Protein AF-A0A0T9P4J2-F1 (afdb_monomer_lite)

Foldseek 3Di:
DDDPPQQWDWDCPVVFTFIDGVNHGDDTHPVNVVVVVVVVVVVVVVVVVVVVVVVVVVVVVVVVVVVVVVVVPDDDPPDQQFFAAPPPRDTDTPVVCVVVVQADPVPRDHGDGDDD

Radius of gyration: 25.69 Å; chains: 1; bounding box: 53×20×64 Å

Structure (mmCIF, N/CA/C/O backbone):
data_AF-A0A0T9P4J2-F1
#
_entry.id   AF-A0A0T9P4J2-F1
#
loop_
_atom_site.group_PDB
_atom_site.id
_atom_site.type_symbol
_atom_site.label_atom_id
_atom_site.label_alt_id
_atom_site.label_comp_id
_atom_site.label_asym_id
_atom_site.label_entity_id
_atom_site.label_seq_id
_atom_site.pdbx_PDB_ins_code
_atom_site.Cartn_x
_atom_site.Cartn_y
_atom_site.Cartn_z
_atom_site.occupancy
_atom_site.B_iso_or_equiv
_atom_site.auth_seq_id
_atom_site.auth_comp_id
_atom_site.auth_asym_id
_atom_site.auth_atom_id
_atom_site.pdbx_PDB_model_num
ATOM 1 N N . MET A 1 1 ? -8.155 9.861 4.196 1.00 34.84 1 MET A N 1
ATOM 2 C CA . MET A 1 1 ? -9.175 8.787 4.197 1.00 34.84 1 MET A CA 1
ATOM 3 C C . MET A 1 1 ? -8.440 7.496 4.508 1.00 34.84 1 MET A C 1
ATOM 5 O O . MET A 1 1 ? -7.642 7.083 3.682 1.00 34.84 1 MET A O 1
ATOM 9 N N . LEU A 1 2 ? -8.615 6.949 5.716 1.00 42.56 2 LEU A N 1
ATOM 10 C CA . LEU A 1 2 ? -7.968 5.705 6.155 1.00 42.56 2 LEU A CA 1
ATOM 11 C C . LEU A 1 2 ? -8.379 4.548 5.228 1.00 42.56 2 LEU A C 1
ATOM 13 O O . LEU A 1 2 ? -9.549 4.445 4.851 1.00 42.56 2 LEU A O 1
ATOM 17 N N . SER A 1 3 ? -7.409 3.727 4.821 1.00 42.56 3 SER A N 1
ATOM 18 C CA . SER A 1 3 ? -7.620 2.529 4.005 1.00 42.56 3 SER A CA 1
ATOM 19 C C . SER A 1 3 ? -8.642 1.610 4.673 1.00 42.56 3 SER A C 1
ATOM 21 O O . SER A 1 3 ? -8.548 1.331 5.864 1.00 42.56 3 SER A O 1
ATOM 23 N N . LYS A 1 4 ? -9.614 1.133 3.891 1.00 52.50 4 LYS A N 1
ATOM 24 C CA . LYS A 1 4 ? -10.757 0.313 4.331 1.00 52.50 4 LYS A CA 1
ATOM 25 C C . LYS A 1 4 ? -10.402 -1.064 4.929 1.00 52.50 4 LYS A C 1
ATOM 27 O O . LYS A 1 4 ? -11.323 -1.775 5.308 1.00 52.50 4 LYS A O 1
ATOM 32 N N . ASP A 1 5 ? -9.121 -1.409 5.054 1.00 59.84 5 ASP A N 1
ATOM 33 C CA . ASP A 1 5 ? -8.641 -2.763 5.366 1.00 59.84 5 ASP A CA 1
ATOM 34 C C . ASP A 1 5 ? -7.827 -2.859 6.671 1.00 59.84 5 ASP A C 1
ATOM 36 O O . ASP A 1 5 ? -6.998 -3.753 6.822 1.00 59.84 5 ASP A O 1
ATOM 40 N N . ASN A 1 6 ? -8.030 -1.955 7.634 1.00 65.81 6 ASN A N 1
ATOM 41 C CA . ASN A 1 6 ? -7.515 -2.180 8.987 1.00 65.81 6 ASN A CA 1
ATOM 42 C C . ASN A 1 6 ? -8.603 -2.856 9.830 1.00 65.81 6 ASN A C 1
ATOM 44 O O . ASN A 1 6 ? -9.558 -2.214 10.252 1.00 65.81 6 ASN A O 1
ATOM 48 N N . ASP A 1 7 ? -8.426 -4.153 10.099 1.00 81.62 7 ASP A N 1
ATOM 49 C CA . ASP A 1 7 ? -9.300 -5.007 10.932 1.00 81.62 7 ASP A CA 1
ATOM 50 C C . ASP A 1 7 ? -9.376 -4.585 12.423 1.00 81.62 7 ASP A C 1
ATOM 52 O O . ASP A 1 7 ? -9.956 -5.300 13.250 1.00 81.62 7 ASP A O 1
ATOM 56 N N . TRP A 1 8 ? -8.751 -3.460 12.780 1.00 78.81 8 TRP A N 1
ATOM 57 C CA . TRP A 1 8 ? -8.710 -2.884 14.120 1.00 78.81 8 TRP A CA 1
ATOM 58 C C . TRP A 1 8 ? -9.851 -1.884 14.313 1.00 78.81 8 TRP A C 1
ATOM 60 O O . TRP A 1 8 ? -10.028 -0.975 13.502 1.00 78.81 8 TRP A O 1
ATOM 70 N N . ASN A 1 9 ? -10.598 -2.014 15.408 1.00 81.31 9 ASN A N 1
ATOM 71 C CA . ASN A 1 9 ? -11.666 -1.083 15.772 1.00 81.31 9 ASN A CA 1
ATOM 72 C C . ASN A 1 9 ? -11.796 -0.936 17.297 1.00 81.31 9 ASN A C 1
ATOM 74 O O . ASN A 1 9 ? -11.327 -1.788 18.050 1.00 81.31 9 ASN A O 1
ATOM 78 N N . ILE A 1 10 ? -12.458 0.131 17.747 1.00 80.38 10 ILE A N 1
ATOM 79 C CA . ILE A 1 10 ? -12.854 0.320 19.144 1.00 80.38 10 ILE A CA 1
ATOM 80 C C . ILE A 1 10 ? -14.305 -0.134 19.327 1.00 80.38 10 ILE A C 1
ATOM 82 O O . ILE A 1 10 ? -15.206 0.353 18.641 1.00 80.38 10 ILE A O 1
ATOM 86 N N . ASP A 1 11 ? -14.529 -1.046 20.269 1.00 78.38 11 ASP A N 1
ATOM 87 C CA . ASP A 1 11 ? -15.856 -1.411 20.763 1.00 78.38 11 ASP A CA 1
ATOM 88 C C . ASP A 1 11 ? -16.139 -0.698 22.093 1.00 78.38 11 ASP A C 1
ATOM 90 O O . ASP A 1 11 ? -15.277 -0.617 22.966 1.00 78.38 11 ASP A O 1
ATOM 94 N N . THR A 1 12 ? -17.350 -0.170 22.247 1.00 82.25 12 THR A N 1
ATOM 95 C CA . THR A 1 12 ? -17.836 0.502 23.464 1.00 82.25 12 THR A CA 1
ATOM 96 C C . THR A 1 12 ? -19.047 -0.199 24.083 1.00 82.25 12 THR A C 1
ATOM 98 O O . THR A 1 12 ? -19.600 0.278 25.076 1.00 82.25 12 THR A O 1
ATOM 101 N N . SER A 1 13 ? -19.457 -1.351 23.540 1.00 80.75 13 SER A N 1
ATOM 102 C CA . SER A 1 13 ? -20.634 -2.118 23.967 1.00 80.75 13 SER A CA 1
ATOM 103 C C . SER A 1 13 ? -20.589 -2.566 25.436 1.00 80.75 13 SER A C 1
ATOM 105 O O . SER A 1 13 ? -21.635 -2.707 26.070 1.00 80.75 13 SER A O 1
ATOM 107 N N . ALA A 1 14 ? -19.389 -2.719 26.003 1.00 74.81 14 ALA A N 1
ATOM 108 C CA . ALA A 1 14 ? -19.156 -3.098 27.397 1.00 74.81 14 ALA A CA 1
ATOM 109 C C . ALA A 1 14 ? -19.148 -1.911 28.388 1.00 74.81 14 ALA A C 1
ATOM 111 O O . ALA A 1 14 ? -18.896 -2.106 29.576 1.00 74.81 14 ALA A O 1
ATOM 112 N N . GLY A 1 15 ? -19.397 -0.678 27.928 1.00 78.25 15 GLY A N 1
ATOM 113 C CA . GLY A 1 15 ? -19.375 0.534 28.761 1.00 78.25 15 GLY A CA 1
ATOM 114 C C . GLY A 1 15 ? -17.985 1.146 28.980 1.00 78.25 15 GLY A C 1
ATOM 115 O O . GLY A 1 15 ? -17.882 2.210 29.588 1.00 78.25 15 GLY A O 1
ATOM 116 N N . VAL A 1 16 ? -16.932 0.519 28.452 1.00 76.44 16 VAL A N 1
ATOM 117 C CA . VAL A 1 16 ? -15.558 1.040 28.377 1.00 76.44 16 VAL A CA 1
ATOM 118 C C . VAL A 1 16 ? -14.991 0.791 26.972 1.00 76.44 16 VAL A C 1
ATOM 120 O O . VAL A 1 16 ? -15.441 -0.155 26.322 1.00 76.44 16 VAL A O 1
ATOM 123 N N . PRO A 1 17 ? -14.030 1.598 26.483 1.00 77.12 17 PRO A N 1
ATOM 124 C CA . PRO A 1 17 ? -13.370 1.341 25.207 1.00 77.12 17 PRO A CA 1
ATOM 125 C C . PRO A 1 17 ? -12.570 0.034 25.247 1.00 77.12 17 PRO A C 1
ATOM 127 O O . PRO A 1 17 ? -11.786 -0.201 26.169 1.00 77.12 17 PRO A O 1
ATOM 130 N N . ILE A 1 18 ? -12.759 -0.805 24.233 1.00 77.50 18 ILE A N 1
ATOM 131 C CA . ILE A 1 18 ? -12.024 -2.053 24.026 1.00 77.50 18 ILE A CA 1
ATOM 132 C C . ILE A 1 18 ? -11.431 -2.010 22.622 1.00 77.50 18 ILE A C 1
ATOM 134 O O . ILE A 1 18 ? -12.156 -1.817 21.648 1.00 77.50 18 ILE A O 1
ATOM 138 N N . LEU A 1 19 ? -10.117 -2.205 22.500 1.00 78.75 19 LEU A N 1
ATOM 139 C CA . LEU A 1 19 ? -9.477 -2.397 21.203 1.00 78.75 19 LEU A CA 1
ATOM 140 C C . LEU A 1 19 ? -9.711 -3.834 20.741 1.00 78.75 19 LEU A C 1
ATOM 142 O O . LEU A 1 19 ? -9.368 -4.801 21.429 1.00 78.75 19 LEU A O 1
ATOM 146 N N . VAL A 1 20 ? -10.284 -3.959 19.553 1.00 78.81 20 VAL A N 1
ATOM 147 C CA . VAL A 1 20 ? -10.737 -5.217 18.976 1.00 78.81 20 VAL A CA 1
ATOM 148 C C . VAL A 1 20 ? -10.046 -5.427 17.631 1.00 78.81 20 VAL A C 1
ATOM 150 O O . VAL A 1 20 ? -10.005 -4.519 16.803 1.00 78.81 20 VAL A O 1
ATOM 153 N N . TYR A 1 21 ? -9.532 -6.635 17.397 1.00 75.62 21 TYR A N 1
ATOM 154 C CA . TYR A 1 21 ? -9.010 -7.075 16.099 1.00 75.62 21 TYR A CA 1
ATOM 155 C C . TYR A 1 21 ? -9.889 -8.203 15.570 1.00 75.62 21 TYR A C 1
ATOM 157 O O . TYR A 1 21 ? -10.053 -9.214 16.253 1.00 75.62 21 TYR A O 1
ATOM 165 N N . LYS A 1 22 ? -10.481 -8.051 14.378 1.00 75.25 22 LYS A N 1
ATOM 166 C CA . LYS A 1 22 ? -11.395 -9.059 13.787 1.00 75.25 22 LYS A CA 1
ATOM 167 C C . LYS A 1 22 ? -12.511 -9.530 14.735 1.00 75.25 22 LYS A C 1
ATOM 169 O O . LYS A 1 22 ? -12.872 -10.705 14.741 1.00 75.25 22 LYS A O 1
ATOM 174 N N . ASN A 1 23 ? -13.074 -8.623 15.531 1.00 66.44 23 ASN A N 1
ATOM 175 C CA . ASN A 1 23 ? -14.099 -8.920 16.545 1.00 66.44 23 ASN A CA 1
ATOM 176 C C . ASN A 1 23 ? -13.618 -9.758 17.752 1.00 66.44 23 ASN A C 1
ATOM 178 O O . ASN A 1 23 ? -14.443 -10.249 18.518 1.00 66.44 23 ASN A O 1
ATOM 182 N N . CYS A 1 24 ? -12.305 -9.910 17.954 1.00 67.50 24 CYS A N 1
ATOM 183 C CA . CYS A 1 24 ? -11.728 -10.467 19.177 1.00 67.50 24 CYS A CA 1
ATOM 184 C C . CYS A 1 24 ? -11.210 -9.339 20.081 1.00 67.50 24 CYS A C 1
ATOM 186 O O . CYS A 1 24 ? -10.413 -8.514 19.632 1.00 67.50 24 CYS A O 1
ATOM 188 N N . SER A 1 25 ? -11.655 -9.299 21.341 1.00 59.56 25 SER A N 1
ATOM 189 C CA . SER A 1 25 ? -11.185 -8.340 22.350 1.00 59.56 25 SER A CA 1
ATOM 190 C C . SER A 1 25 ? -9.698 -8.559 22.626 1.00 59.56 25 SER A C 1
ATOM 192 O O . SER A 1 25 ? -9.310 -9.659 23.017 1.00 59.56 25 SER A O 1
ATOM 194 N N . VAL A 1 26 ? -8.861 -7.540 22.414 1.00 62.44 26 VAL A N 1
ATOM 195 C CA . VAL A 1 26 ? -7.405 -7.655 22.616 1.00 62.44 26 VAL A CA 1
ATOM 196 C C . VAL A 1 26 ? -6.955 -6.858 23.837 1.00 62.44 26 VAL A C 1
ATOM 198 O O . VAL A 1 26 ? -6.109 -7.338 24.587 1.00 62.44 26 VAL A O 1
ATOM 201 N N . ILE A 1 27 ? -7.511 -5.657 24.056 1.00 63.59 27 ILE A N 1
ATOM 202 C CA . ILE A 1 27 ? -7.079 -4.739 25.123 1.00 63.59 27 ILE A CA 1
ATOM 203 C C . ILE A 1 27 ? -8.288 -3.971 25.659 1.00 63.59 27 ILE A C 1
ATOM 205 O O . ILE A 1 27 ? -8.962 -3.272 24.906 1.00 63.59 27 ILE A O 1
ATOM 209 N N . GLU A 1 28 ? -8.559 -4.097 26.954 1.00 58.12 28 GLU A N 1
ATOM 210 C CA . GLU A 1 28 ? -9.610 -3.350 27.652 1.00 58.12 28 GLU A CA 1
ATOM 211 C C . GLU A 1 28 ? -9.045 -2.025 28.196 1.00 58.12 28 GLU A C 1
ATOM 213 O O . GLU A 1 28 ? -7.865 -1.976 28.552 1.00 58.12 28 GLU A O 1
ATOM 218 N N . SER A 1 29 ? -9.890 -0.992 28.340 1.00 65.38 29 SER A N 1
ATOM 219 C CA . SER A 1 29 ? -9.629 0.293 29.033 1.00 65.38 29 SER A CA 1
ATOM 220 C C . SER A 1 29 ? -8.908 1.393 28.226 1.00 65.38 29 SER A C 1
ATOM 222 O O . SER A 1 29 ? -8.702 1.275 27.022 1.00 65.38 29 SER A O 1
ATOM 224 N N . GLU A 1 30 ? -8.540 2.496 28.897 1.00 63.50 30 GLU A N 1
ATOM 225 C CA . GLU A 1 30 ? -7.921 3.717 28.335 1.00 63.50 30 GLU A CA 1
ATOM 226 C C . GLU A 1 30 ? -6.687 3.458 27.448 1.00 63.50 30 GLU A C 1
ATOM 228 O O . GLU A 1 30 ? -6.351 4.267 26.585 1.00 63.50 30 GLU A O 1
ATOM 233 N N . GLN A 1 31 ? -6.016 2.315 27.613 1.00 69.12 31 GLN A N 1
ATOM 234 C CA . GLN A 1 31 ? -4.853 1.942 26.801 1.00 69.12 31 GLN A CA 1
ATOM 235 C C . GLN A 1 31 ? -5.211 1.588 25.351 1.00 69.12 31 GLN A C 1
ATOM 237 O O . GLN A 1 31 ? -4.346 1.662 24.478 1.00 69.12 31 GLN A O 1
ATOM 242 N N . ALA A 1 32 ? -6.471 1.232 25.082 1.00 75.00 32 ALA A N 1
ATOM 243 C CA . ALA A 1 32 ? -6.960 0.869 23.756 1.00 75.00 32 ALA A CA 1
ATOM 244 C C . ALA A 1 32 ? -6.725 1.986 22.727 1.00 75.00 32 ALA A C 1
ATOM 246 O O . ALA A 1 32 ? -6.215 1.738 21.634 1.00 75.00 32 ALA A O 1
ATOM 247 N N . GLU A 1 33 ? -7.045 3.227 23.097 1.00 74.69 33 GLU A N 1
ATOM 248 C CA . GLU A 1 33 ? -6.890 4.387 22.216 1.00 74.69 33 GLU A CA 1
ATOM 249 C C . GLU A 1 33 ? -5.417 4.721 21.970 1.00 74.69 33 GLU A C 1
ATOM 251 O O . GLU A 1 33 ? -5.014 4.960 20.831 1.00 74.69 33 GLU A O 1
ATOM 256 N N . TYR A 1 34 ? -4.597 4.678 23.023 1.00 80.06 34 TYR A N 1
ATOM 257 C CA . TYR A 1 34 ? -3.158 4.923 22.924 1.00 80.06 34 TYR A CA 1
ATOM 258 C C . TYR A 1 34 ? -2.467 3.909 22.003 1.00 80.06 34 TYR A C 1
ATOM 260 O O . TYR A 1 34 ? -1.671 4.278 21.140 1.00 80.06 34 TYR A O 1
ATOM 268 N N . ILE A 1 35 ? -2.807 2.627 22.136 1.00 81.31 35 ILE A N 1
ATOM 269 C CA . ILE A 1 35 ? -2.217 1.563 21.318 1.00 81.31 35 ILE A CA 1
ATOM 270 C C . ILE A 1 35 ? -2.677 1.669 19.864 1.00 81.31 35 ILE A C 1
ATOM 272 O O . ILE A 1 35 ? -1.866 1.492 18.956 1.00 81.31 35 ILE A O 1
ATOM 276 N N . LEU A 1 36 ? -3.935 2.043 19.622 1.00 80.44 36 LEU A N 1
ATOM 277 C CA . LEU A 1 36 ? -4.415 2.300 18.266 1.00 80.44 36 LEU A CA 1
ATOM 278 C C . LEU A 1 36 ? -3.664 3.464 17.599 1.00 80.44 36 LEU A C 1
ATOM 280 O O . LEU A 1 36 ? -3.333 3.381 16.417 1.00 80.44 36 LEU A O 1
ATOM 284 N N . GLN A 1 37 ? -3.351 4.530 18.343 1.00 83.00 37 GLN A N 1
ATOM 285 C CA . GLN A 1 37 ? -2.532 5.635 17.833 1.00 83.00 37 GLN A CA 1
ATOM 286 C C . GLN A 1 37 ? -1.115 5.179 17.465 1.00 83.00 37 GLN A C 1
ATOM 288 O O . GLN A 1 37 ? -0.625 5.544 16.399 1.00 83.00 37 GLN A O 1
ATOM 293 N N . LEU A 1 38 ? -0.473 4.349 18.296 1.00 86.00 38 LEU A N 1
ATOM 294 C CA . LEU A 1 38 ? 0.848 3.788 17.985 1.00 86.00 38 LEU A CA 1
ATOM 295 C C . LEU A 1 38 ? 0.825 2.948 16.703 1.00 86.00 38 LEU A C 1
ATOM 297 O O . LEU A 1 38 ? 1.666 3.155 15.832 1.00 86.00 38 LEU A O 1
ATOM 301 N N . ILE A 1 39 ? -0.167 2.063 16.559 1.00 84.12 39 ILE A N 1
ATOM 302 C CA . ILE A 1 39 ? -0.330 1.224 15.361 1.00 84.12 39 ILE A CA 1
ATOM 303 C C . ILE A 1 39 ? -0.509 2.097 14.116 1.00 84.12 39 ILE A C 1
ATOM 305 O O . ILE A 1 39 ? 0.142 1.865 13.100 1.00 84.12 39 ILE A O 1
ATOM 309 N N . ASN A 1 40 ? -1.363 3.120 14.186 1.00 85.75 40 ASN A N 1
ATOM 310 C CA . ASN A 1 40 ? -1.599 4.009 13.050 1.00 85.75 40 ASN A CA 1
ATOM 311 C C . ASN A 1 40 ? -0.334 4.780 12.649 1.00 85.75 40 ASN A C 1
ATOM 313 O O . ASN A 1 40 ? -0.037 4.868 11.459 1.00 85.75 40 ASN A O 1
ATOM 317 N N . ASN A 1 41 ? 0.438 5.270 13.622 1.00 87.81 41 ASN A N 1
ATOM 318 C CA . ASN A 1 41 ? 1.700 5.962 13.357 1.00 87.81 41 ASN A CA 1
ATOM 319 C C . ASN A 1 41 ? 2.739 5.030 12.713 1.00 87.81 41 ASN A C 1
ATOM 321 O O . ASN A 1 41 ? 3.425 5.428 11.774 1.00 87.81 41 ASN A O 1
ATOM 325 N N . GLU A 1 42 ? 2.856 3.782 13.180 1.00 87.19 42 GLU A N 1
ATOM 326 C CA . GLU A 1 42 ? 3.758 2.797 12.566 1.00 87.19 42 GLU A CA 1
ATOM 327 C C . GLU A 1 42 ? 3.354 2.468 11.126 1.00 87.19 42 GLU A C 1
ATOM 329 O O . GLU A 1 42 ? 4.219 2.370 10.255 1.00 87.19 42 GLU A O 1
ATOM 334 N N . VAL A 1 43 ? 2.051 2.339 10.856 1.00 87.69 43 VAL A N 1
ATOM 335 C CA . VAL A 1 43 ? 1.528 2.102 9.502 1.00 87.69 43 VAL A CA 1
ATOM 336 C C . VAL A 1 43 ? 1.834 3.282 8.577 1.00 87.69 43 VAL A C 1
ATOM 338 O O . VAL A 1 43 ? 2.234 3.065 7.432 1.00 87.69 43 VAL A O 1
ATOM 341 N N . GLU A 1 44 ? 1.696 4.518 9.058 1.00 87.50 44 GLU A N 1
ATOM 342 C CA . GLU A 1 44 ? 2.007 5.726 8.284 1.00 87.50 44 GLU A CA 1
ATOM 343 C C . GLU A 1 44 ? 3.503 5.809 7.945 1.00 87.50 44 GLU A C 1
ATOM 345 O O . GLU A 1 44 ? 3.868 5.936 6.775 1.00 87.50 44 GLU A O 1
ATOM 350 N N . ILE A 1 45 ? 4.378 5.597 8.934 1.00 90.12 45 ILE A N 1
ATOM 351 C CA . ILE A 1 45 ? 5.835 5.552 8.728 1.00 90.12 45 ILE A CA 1
ATOM 352 C C . ILE A 1 45 ? 6.220 4.423 7.763 1.00 90.12 45 ILE A C 1
ATOM 354 O O . ILE A 1 45 ? 7.056 4.610 6.876 1.00 90.12 45 ILE A O 1
ATOM 358 N N . ALA A 1 46 ? 5.616 3.240 7.903 1.00 85.94 46 ALA A N 1
ATOM 359 C CA . ALA A 1 46 ? 5.886 2.114 7.017 1.00 85.94 46 ALA A CA 1
ATOM 360 C C . ALA A 1 46 ? 5.493 2.423 5.563 1.00 85.94 46 ALA A C 1
ATOM 362 O O . ALA A 1 46 ? 6.235 2.064 4.645 1.00 85.94 46 ALA A O 1
ATOM 363 N N . ALA A 1 47 ? 4.372 3.117 5.345 1.00 85.25 47 ALA A N 1
ATOM 364 C CA . ALA A 1 47 ? 3.937 3.545 4.018 1.00 85.25 47 ALA A CA 1
ATOM 365 C C . ALA A 1 47 ? 4.905 4.567 3.395 1.00 85.25 47 ALA A C 1
ATOM 367 O O . ALA A 1 47 ? 5.276 4.433 2.224 1.00 85.25 47 ALA A O 1
ATOM 368 N N . GLU A 1 48 ? 5.376 5.544 4.175 1.00 87.94 48 GLU A N 1
ATOM 369 C CA . GLU A 1 48 ? 6.379 6.518 3.724 1.00 87.94 48 GLU A CA 1
ATOM 370 C C . GLU A 1 48 ? 7.710 5.851 3.355 1.00 87.94 48 GLU A C 1
ATOM 372 O O . GLU A 1 48 ? 8.280 6.131 2.296 1.00 87.94 48 GLU A O 1
ATOM 377 N N . LEU A 1 49 ? 8.193 4.919 4.183 1.00 87.81 49 LEU A N 1
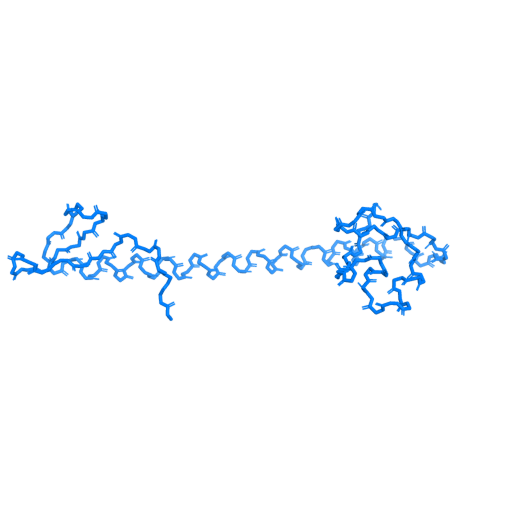ATOM 378 C CA . LEU A 1 49 ? 9.423 4.171 3.912 1.00 87.81 49 LEU A CA 1
ATOM 379 C C . LEU A 1 49 ? 9.307 3.291 2.662 1.00 87.81 49 LEU A C 1
ATOM 381 O O . LEU A 1 49 ? 10.287 3.147 1.925 1.00 87.81 49 LEU A O 1
ATOM 385 N N . LEU A 1 50 ? 8.127 2.724 2.394 1.00 88.12 50 LEU A N 1
ATOM 386 C CA . LEU A 1 50 ? 7.880 1.958 1.171 1.00 88.12 50 LEU A CA 1
ATOM 387 C C . LEU A 1 50 ? 8.006 2.850 -0.072 1.00 88.12 50 LEU A C 1
ATOM 389 O O . LEU A 1 50 ? 8.722 2.501 -1.009 1.00 88.12 50 LEU A O 1
ATOM 393 N N . SER A 1 51 ? 7.385 4.030 -0.036 1.00 85.19 51 SER A N 1
ATOM 394 C CA . SER A 1 51 ? 7.474 5.030 -1.108 1.00 85.19 51 SER A CA 1
ATOM 395 C C . SER A 1 51 ? 8.917 5.492 -1.333 1.00 85.19 51 SER A C 1
ATOM 397 O O . SER A 1 51 ? 9.408 5.525 -2.464 1.00 85.19 51 SER A O 1
ATOM 399 N N . LEU A 1 52 ? 9.658 5.769 -0.254 1.00 87.44 52 LEU A N 1
ATOM 400 C CA . LEU A 1 52 ? 11.066 6.159 -0.347 1.00 87.44 52 LEU A CA 1
ATOM 401 C C . LEU A 1 52 ? 11.926 5.049 -0.972 1.00 87.44 52 LEU A C 1
ATOM 403 O O . LEU A 1 52 ? 12.821 5.330 -1.771 1.00 87.44 52 LEU A O 1
ATOM 407 N N . ARG A 1 53 ? 11.645 3.781 -0.649 1.00 89.44 53 ARG A N 1
ATOM 408 C CA . ARG A 1 53 ? 12.336 2.623 -1.233 1.00 89.44 53 ARG A CA 1
ATOM 409 C C . ARG A 1 53 ? 12.114 2.524 -2.742 1.00 89.44 53 ARG A C 1
ATOM 411 O O . ARG A 1 53 ? 13.062 2.231 -3.470 1.00 89.44 53 ARG A O 1
ATOM 418 N N . GLU A 1 54 ? 10.900 2.778 -3.218 1.00 83.94 54 GLU A N 1
ATOM 419 C CA . GLU A 1 54 ? 10.591 2.799 -4.654 1.00 83.94 54 GLU A CA 1
ATOM 420 C C . GLU A 1 54 ? 11.332 3.935 -5.372 1.00 83.94 54 GLU A C 1
ATOM 422 O O . GLU A 1 54 ? 11.929 3.723 -6.432 1.00 83.94 54 GLU A O 1
ATOM 427 N N . GLN A 1 55 ? 11.384 5.122 -4.760 1.00 80.62 55 GLN A N 1
ATOM 428 C CA . GLN A 1 55 ? 12.150 6.255 -5.288 1.00 80.62 55 GLN A CA 1
ATOM 429 C C . GLN A 1 55 ? 13.655 5.960 -5.350 1.00 80.62 55 GLN A C 1
ATOM 431 O O . GLN A 1 55 ? 14.303 6.269 -6.352 1.00 80.62 55 GLN A O 1
ATOM 436 N N . LEU A 1 56 ? 14.214 5.329 -4.312 1.00 85.62 56 LEU A N 1
ATOM 437 C CA . LEU A 1 56 ? 15.611 4.883 -4.277 1.00 85.62 56 LEU A CA 1
ATOM 438 C C . LEU A 1 56 ? 15.913 3.875 -5.389 1.00 85.62 56 LEU A C 1
ATOM 440 O O . LEU A 1 56 ? 16.903 4.043 -6.097 1.00 85.62 56 LEU A O 1
ATOM 444 N N . ALA A 1 57 ? 15.036 2.893 -5.608 1.00 82.19 57 ALA A N 1
ATOM 445 C CA . ALA A 1 57 ? 15.192 1.928 -6.696 1.00 82.19 57 ALA A CA 1
ATOM 446 C C . ALA A 1 57 ? 15.194 2.610 -8.076 1.00 82.19 57 ALA A C 1
ATOM 448 O O . ALA A 1 57 ? 16.010 2.275 -8.937 1.00 82.19 57 ALA A O 1
ATOM 449 N N . CYS A 1 58 ? 14.325 3.606 -8.277 1.00 70.88 58 CYS A N 1
ATOM 450 C CA . CYS A 1 58 ? 14.299 4.404 -9.503 1.00 70.88 58 CYS A CA 1
ATOM 451 C C . CYS A 1 58 ? 15.597 5.211 -9.685 1.00 70.88 58 CYS A C 1
ATOM 453 O O . CYS A 1 58 ? 16.188 5.219 -10.768 1.00 70.88 58 CYS A O 1
ATOM 455 N N . ARG A 1 59 ? 16.095 5.836 -8.609 1.00 82.56 59 ARG A N 1
ATOM 456 C CA . ARG A 1 59 ? 17.352 6.596 -8.618 1.00 82.56 59 ARG A CA 1
ATOM 457 C C . ARG A 1 59 ? 18.556 5.714 -8.940 1.00 82.56 59 ARG A C 1
ATOM 459 O O . ARG A 1 59 ? 19.392 6.102 -9.754 1.00 82.56 59 ARG A O 1
ATOM 466 N N . ASP A 1 60 ? 18.638 4.535 -8.334 1.00 79.94 60 ASP A N 1
ATOM 467 C CA . ASP A 1 60 ? 19.741 3.600 -8.558 1.00 79.94 60 ASP A CA 1
ATOM 468 C C . ASP A 1 60 ? 19.727 3.059 -9.995 1.00 79.94 60 ASP A C 1
ATOM 470 O O . ASP A 1 60 ? 20.782 2.957 -10.624 1.00 79.94 60 ASP A O 1
ATOM 474 N N . ALA A 1 61 ? 18.543 2.815 -10.570 1.00 77.06 61 ALA A N 1
ATOM 475 C CA . ALA A 1 61 ? 18.409 2.468 -11.984 1.00 77.06 61 ALA A CA 1
ATOM 476 C C . ALA A 1 61 ? 18.905 3.598 -12.907 1.00 77.06 61 ALA A C 1
ATOM 478 O O . ALA A 1 61 ? 19.651 3.335 -13.854 1.00 77.06 61 ALA A O 1
ATOM 479 N N . MET A 1 62 ? 18.561 4.860 -12.615 1.00 75.94 62 MET A N 1
ATOM 480 C CA . MET A 1 62 ? 19.058 6.013 -13.380 1.00 75.94 62 MET A CA 1
ATOM 481 C C . MET A 1 62 ? 20.580 6.146 -13.287 1.00 75.94 62 MET A C 1
ATOM 483 O O . MET A 1 62 ? 21.246 6.285 -14.314 1.00 75.94 62 MET A O 1
ATOM 487 N N . LEU A 1 63 ? 21.150 6.038 -12.084 1.00 76.94 63 LEU A N 1
ATOM 488 C CA . LEU A 1 63 ? 22.600 6.084 -11.879 1.00 76.94 63 LEU A CA 1
ATOM 489 C C . LEU A 1 63 ? 23.316 4.951 -12.617 1.00 76.94 63 LEU A C 1
ATOM 491 O O . LEU A 1 63 ? 24.333 5.197 -13.263 1.00 76.94 63 LEU A O 1
ATOM 495 N N . PHE A 1 64 ? 22.765 3.737 -12.592 1.00 77.25 64 PHE A N 1
ATOM 496 C CA . PHE A 1 64 ? 23.305 2.610 -13.346 1.00 77.25 64 PHE A CA 1
ATOM 497 C C . PHE A 1 64 ? 23.298 2.879 -14.858 1.00 77.25 64 PHE A C 1
ATOM 499 O O . PHE A 1 64 ? 24.305 2.656 -15.533 1.00 77.25 64 PHE A O 1
ATOM 506 N N . THR A 1 65 ? 22.200 3.416 -15.404 1.00 72.12 65 THR A N 1
ATOM 507 C CA . THR A 1 65 ? 22.132 3.768 -16.834 1.00 72.12 65 THR A CA 1
ATOM 508 C C . THR A 1 65 ? 23.098 4.889 -17.219 1.00 72.12 65 THR A C 1
ATOM 510 O O . THR A 1 65 ? 23.760 4.785 -18.252 1.00 72.12 65 THR A O 1
ATOM 513 N N . ALA A 1 66 ? 23.241 5.918 -16.381 1.00 72.44 66 ALA A N 1
ATOM 514 C CA . ALA A 1 66 ? 24.177 7.015 -16.608 1.00 72.44 66 ALA A CA 1
ATOM 515 C C . ALA A 1 66 ? 25.636 6.532 -16.543 1.00 72.44 66 ALA A C 1
ATOM 517 O O . ALA A 1 66 ? 26.436 6.847 -17.422 1.00 72.44 66 ALA A O 1
ATOM 518 N N . ALA A 1 67 ? 25.972 5.693 -15.558 1.00 75.38 67 ALA A N 1
ATOM 519 C CA . ALA A 1 67 ? 27.296 5.088 -15.440 1.00 75.38 67 ALA A CA 1
ATOM 520 C C . ALA A 1 67 ? 27.633 4.210 -16.656 1.00 75.38 67 ALA A C 1
ATOM 522 O O . ALA A 1 67 ? 28.745 4.285 -17.178 1.00 75.38 67 ALA A O 1
ATOM 523 N N . LYS A 1 68 ? 26.663 3.434 -17.163 1.00 73.44 68 LYS A N 1
ATOM 524 C CA . LYS A 1 68 ? 26.820 2.633 -18.389 1.00 73.44 68 LYS A CA 1
ATOM 525 C C . LYS A 1 68 ? 27.102 3.514 -19.611 1.00 73.44 68 LYS A C 1
ATOM 527 O O . LYS A 1 68 ? 27.982 3.178 -20.393 1.00 73.44 68 LYS A O 1
ATOM 532 N N . GLN A 1 69 ? 26.409 4.644 -19.764 1.00 64.00 69 GLN A N 1
ATOM 533 C CA . GLN A 1 69 ? 26.631 5.578 -20.879 1.00 64.00 69 GLN A CA 1
ATOM 534 C C . GLN A 1 69 ? 28.018 6.233 -20.842 1.00 64.00 69 GLN A C 1
ATOM 536 O O . GLN A 1 69 ? 28.641 6.391 -21.888 1.00 64.00 69 GLN A O 1
ATOM 541 N N . ILE A 1 70 ? 28.519 6.570 -19.651 1.00 70.69 70 ILE A N 1
ATOM 542 C CA . ILE A 1 70 ? 29.868 7.129 -19.476 1.00 70.69 70 ILE A CA 1
ATOM 543 C C . ILE A 1 70 ? 30.938 6.063 -19.756 1.00 70.69 70 ILE A C 1
ATOM 545 O O . ILE A 1 70 ? 31.922 6.346 -20.434 1.00 70.69 70 ILE A O 1
ATOM 549 N N . ALA A 1 71 ? 30.735 4.827 -19.287 1.00 65.38 71 ALA A N 1
ATOM 550 C CA . ALA A 1 71 ? 31.671 3.720 -19.50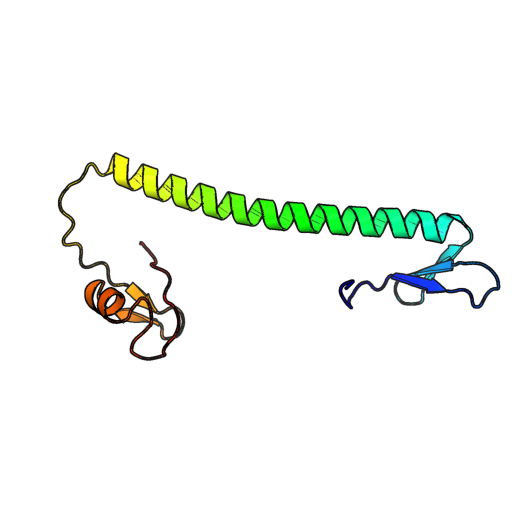0 1.00 65.38 71 ALA A CA 1
ATOM 551 C C . ALA A 1 71 ? 31.761 3.264 -20.968 1.00 65.38 71 ALA A C 1
ATOM 553 O O . ALA A 1 71 ? 32.805 2.776 -21.390 1.00 65.38 71 ALA A O 1
ATOM 554 N N . LEU A 1 72 ? 30.684 3.430 -21.743 1.00 59.47 72 LEU A N 1
ATOM 555 C CA . LEU A 1 72 ? 30.630 3.101 -23.172 1.00 59.47 72 LEU A CA 1
ATOM 556 C C . LEU A 1 72 ? 31.151 4.212 -24.094 1.00 59.47 72 LEU A C 1
ATOM 558 O O . LEU A 1 72 ? 31.100 4.022 -25.302 1.00 59.47 72 LEU A O 1
ATOM 562 N N . GLY A 1 73 ? 31.639 5.332 -23.541 1.00 51.94 73 GLY A N 1
ATOM 563 C CA . GLY A 1 73 ? 32.391 6.360 -24.263 1.00 51.94 73 GLY A CA 1
ATOM 564 C C . GLY A 1 73 ? 31.842 6.689 -25.650 1.00 51.94 73 GLY A C 1
ATOM 565 O O . GLY A 1 73 ? 32.466 6.308 -26.620 1.00 51.94 73 GLY A O 1
ATOM 566 N N . THR A 1 74 ? 30.688 7.363 -25.734 1.00 58.41 74 THR A N 1
ATOM 567 C CA . THR A 1 74 ? 30.133 8.018 -26.944 1.00 58.41 74 THR A CA 1
ATOM 568 C C . THR A 1 74 ? 30.657 7.509 -28.299 1.00 58.41 74 THR A C 1
ATOM 570 O O . THR A 1 74 ? 31.256 8.273 -29.055 1.00 58.41 74 THR A O 1
ATOM 573 N N . GLU A 1 75 ? 30.407 6.247 -28.636 1.00 49.59 75 GLU A N 1
ATOM 574 C CA . GLU A 1 75 ? 30.533 5.776 -30.013 1.00 49.59 75 GLU A CA 1
ATOM 575 C C . GLU A 1 75 ? 29.135 5.535 -30.580 1.00 49.59 75 GLU A C 1
ATOM 577 O O . GLU A 1 75 ? 28.371 4.691 -30.112 1.00 49.59 75 GLU A O 1
ATOM 582 N N . ASP A 1 76 ? 28.805 6.404 -31.535 1.00 56.59 76 ASP A N 1
ATOM 583 C CA . ASP A 1 76 ? 27.742 6.346 -32.532 1.00 56.59 76 ASP A CA 1
ATOM 584 C C . AS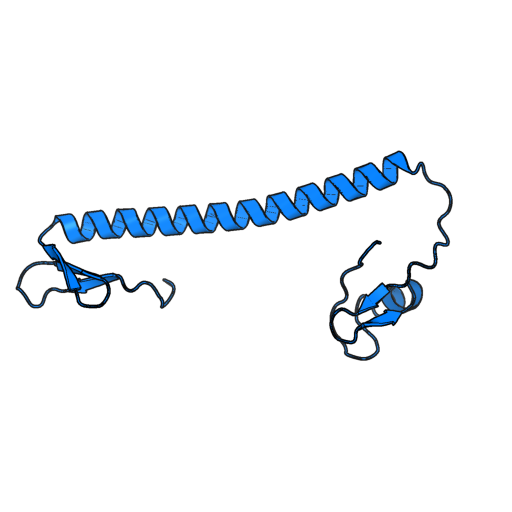P A 1 76 ? 26.872 5.078 -32.498 1.00 56.59 76 ASP A C 1
ATOM 586 O O . ASP A 1 76 ? 27.168 4.053 -33.110 1.00 56.59 76 ASP A O 1
ATOM 590 N N . VAL A 1 77 ? 25.746 5.155 -31.790 1.00 51.00 77 VAL A N 1
ATOM 591 C CA . VAL A 1 77 ? 24.733 4.104 -31.817 1.00 51.00 77 VAL A CA 1
ATOM 592 C C . VAL A 1 77 ? 23.547 4.563 -32.648 1.00 51.00 77 VAL A C 1
ATOM 594 O O . VAL A 1 77 ? 22.454 4.814 -32.140 1.00 51.00 77 VAL A O 1
ATOM 597 N N . ASN A 1 78 ? 23.721 4.468 -33.965 1.00 52.59 78 ASN A N 1
ATOM 598 C CA . ASN A 1 78 ? 22.676 3.931 -34.837 1.00 52.59 78 ASN A CA 1
ATOM 599 C C . ASN A 1 78 ? 22.390 2.460 -34.448 1.00 52.59 78 ASN A C 1
ATOM 601 O O . ASN A 1 78 ? 22.571 1.523 -35.226 1.00 52.59 78 ASN A O 1
ATOM 605 N N . SER A 1 79 ? 22.015 2.234 -33.186 1.00 50.75 79 SER A N 1
ATOM 606 C CA . SER A 1 79 ? 21.643 0.924 -32.676 1.00 50.75 79 SER A CA 1
ATOM 607 C C . SER A 1 79 ? 20.150 0.766 -32.884 1.00 50.75 79 SER A C 1
ATOM 609 O O . SER A 1 79 ? 19.327 1.443 -32.265 1.00 50.75 79 SER A O 1
ATOM 611 N N . LYS A 1 80 ? 19.803 -0.156 -33.780 1.00 53.22 80 LYS A N 1
ATOM 612 C CA . LYS A 1 80 ? 18.482 -0.776 -33.868 1.00 53.22 80 LYS A CA 1
ATOM 613 C C . LYS A 1 80 ? 18.178 -1.483 -32.542 1.00 53.22 80 LYS A C 1
ATOM 615 O O . LYS A 1 80 ? 18.311 -2.696 -32.431 1.00 53.22 80 LYS A O 1
ATOM 620 N N . VAL A 1 81 ? 17.850 -0.725 -31.501 1.00 56.50 81 VAL A N 1
ATOM 621 C CA . VAL A 1 81 ? 17.298 -1.286 -30.271 1.00 56.50 81 VAL A CA 1
ATOM 622 C C . VAL A 1 81 ? 15.829 -1.541 -30.558 1.00 56.50 81 VAL A C 1
ATOM 624 O O . VAL A 1 81 ? 15.037 -0.600 -30.620 1.00 56.50 81 VAL A O 1
ATOM 627 N N . ASP A 1 82 ? 15.486 -2.805 -30.785 1.00 64.19 82 ASP A N 1
ATOM 628 C CA . ASP A 1 82 ? 14.095 -3.226 -30.892 1.00 64.19 82 ASP A CA 1
ATOM 629 C C . ASP A 1 82 ? 13.422 -3.040 -29.525 1.00 64.19 82 ASP A C 1
ATOM 631 O O . ASP A 1 82 ? 13.835 -3.616 -28.517 1.00 64.19 82 ASP A O 1
ATOM 635 N N . ILE A 1 83 ? 12.391 -2.199 -29.482 1.00 67.50 83 ILE A N 1
ATOM 636 C CA . ILE A 1 83 ? 11.582 -1.937 -28.295 1.00 67.50 83 ILE A CA 1
ATOM 637 C C . ILE A 1 83 ? 10.438 -2.943 -28.272 1.00 67.50 83 ILE A C 1
ATOM 639 O O . ILE A 1 83 ? 9.675 -3.063 -29.229 1.00 67.50 83 ILE A O 1
ATOM 643 N N . THR A 1 84 ? 10.295 -3.667 -27.167 1.00 72.06 84 THR A N 1
ATOM 644 C CA . THR A 1 84 ? 9.181 -4.598 -26.971 1.00 72.06 84 THR A CA 1
ATOM 645 C C . THR A 1 84 ? 8.033 -3.937 -26.230 1.00 72.06 84 THR A C 1
ATOM 647 O O . THR A 1 84 ? 8.216 -3.454 -25.112 1.00 72.06 84 THR A O 1
ATOM 650 N N . CYS A 1 85 ? 6.825 -4.011 -26.786 1.00 73.06 85 CYS A N 1
ATOM 651 C CA . CYS A 1 85 ? 5.620 -3.683 -26.037 1.00 73.06 85 CYS A CA 1
ATOM 652 C C . CYS A 1 85 ? 5.375 -4.733 -24.951 1.00 73.06 85 CYS A C 1
ATOM 654 O O . CYS A 1 85 ? 5.260 -5.920 -25.254 1.00 73.06 85 CYS A O 1
ATOM 656 N N . HIS A 1 86 ? 5.234 -4.309 -23.697 1.00 69.69 86 HIS A N 1
ATOM 657 C CA . HIS A 1 86 ? 4.955 -5.230 -22.597 1.00 69.69 86 HIS A CA 1
ATOM 658 C C . HIS A 1 86 ? 3.601 -5.948 -22.763 1.00 69.69 86 HIS A C 1
ATOM 660 O O . HIS A 1 86 ? 3.505 -7.149 -22.513 1.00 69.69 86 HIS A O 1
ATOM 666 N N . SER A 1 87 ? 2.586 -5.241 -23.268 1.00 71.06 87 SER A N 1
ATOM 667 C CA . SER A 1 87 ? 1.216 -5.750 -23.406 1.00 71.06 87 SER A CA 1
ATOM 668 C C . SER A 1 87 ? 1.052 -6.751 -24.549 1.00 71.06 87 SER A C 1
ATOM 670 O O . SER A 1 87 ? 0.462 -7.810 -24.360 1.00 71.06 87 SER A O 1
ATOM 672 N N . CYS A 1 88 ? 1.578 -6.447 -25.740 1.00 77.06 88 CYS A N 1
ATOM 673 C CA . CYS A 1 88 ? 1.397 -7.305 -26.918 1.00 77.06 88 CYS A CA 1
ATOM 674 C C . CYS A 1 88 ? 2.642 -8.119 -27.302 1.00 77.06 88 CYS A C 1
ATOM 676 O O . CYS A 1 88 ? 2.602 -8.871 -28.275 1.00 77.06 88 CYS A O 1
ATOM 678 N N . ARG A 1 89 ? 3.749 -7.972 -26.558 1.00 73.12 89 ARG A N 1
ATOM 679 C CA . ARG A 1 89 ? 5.057 -8.619 -26.793 1.00 73.12 89 ARG A CA 1
ATOM 680 C C . ARG A 1 89 ? 5.615 -8.436 -28.208 1.00 73.12 89 ARG A C 1
ATOM 682 O O . ARG A 1 89 ? 6.521 -9.162 -28.612 1.00 73.12 89 ARG A O 1
ATOM 689 N N . ARG A 1 90 ? 5.090 -7.470 -28.966 1.00 71.81 90 ARG A N 1
ATOM 690 C CA . ARG A 1 90 ? 5.580 -7.140 -30.304 1.00 71.81 90 ARG A CA 1
ATOM 691 C C . ARG A 1 90 ? 6.818 -6.269 -30.212 1.00 71.81 90 ARG A C 1
ATOM 693 O O . ARG A 1 90 ? 6.894 -5.378 -29.367 1.00 71.81 90 ARG A O 1
ATOM 700 N N . PHE A 1 91 ? 7.747 -6.538 -31.116 1.00 72.50 91 PHE A N 1
ATOM 701 C CA . PHE A 1 91 ? 8.922 -5.716 -31.347 1.00 72.50 91 PHE A CA 1
ATOM 702 C C . PHE A 1 91 ? 8.553 -4.567 -32.278 1.00 72.50 91 PHE A C 1
ATOM 704 O O . PHE A 1 91 ? 7.862 -4.773 -33.278 1.00 72.50 91 PHE A O 1
ATOM 711 N N . ILE A 1 92 ? 9.021 -3.373 -31.947 1.00 71.06 92 ILE A N 1
ATOM 712 C CA . ILE A 1 92 ? 8.958 -2.198 -32.805 1.00 71.06 92 ILE A CA 1
ATOM 713 C C . ILE A 1 92 ? 10.302 -1.484 -32.800 1.00 71.06 92 ILE A C 1
ATOM 715 O O . ILE A 1 92 ? 11.090 -1.624 -31.864 1.00 71.06 92 ILE A O 1
ATOM 719 N N . THR A 1 93 ? 10.573 -0.705 -33.838 1.00 76.19 93 THR A N 1
ATOM 720 C CA . THR A 1 93 ? 11.829 0.043 -33.910 1.00 76.19 93 THR A CA 1
ATOM 721 C C . THR A 1 93 ? 11.794 1.273 -33.004 1.00 76.19 93 THR A C 1
ATOM 723 O O . THR A 1 93 ? 10.731 1.794 -32.658 1.00 76.19 93 THR A O 1
ATOM 726 N N . HIS A 1 94 ? 12.976 1.780 -32.645 1.00 73.38 94 HIS A N 1
ATOM 727 C CA . HIS A 1 94 ? 13.103 3.030 -31.889 1.00 73.38 94 HIS A CA 1
ATOM 728 C C . HIS A 1 94 ? 12.423 4.218 -32.592 1.00 73.38 94 HIS A C 1
ATOM 730 O O . HIS A 1 94 ? 11.720 4.982 -31.936 1.00 73.38 94 HIS A O 1
ATOM 736 N N . GLN A 1 95 ? 12.523 4.301 -33.925 1.00 71.06 95 GLN A N 1
ATOM 737 C CA . GLN A 1 95 ? 11.831 5.321 -34.720 1.00 71.06 95 GLN A CA 1
ATOM 738 C C . GLN A 1 95 ? 10.303 5.203 -34.604 1.00 71.06 95 GLN A C 1
ATOM 740 O O . GLN A 1 95 ? 9.639 6.194 -34.344 1.00 71.06 95 GLN A O 1
ATOM 745 N N . GLN A 1 96 ? 9.742 3.990 -34.699 1.00 69.56 96 GLN A N 1
ATOM 746 C CA . GLN A 1 96 ? 8.293 3.771 -34.568 1.00 69.56 96 GLN A CA 1
ATOM 747 C C . GLN A 1 96 ? 7.756 4.117 -33.175 1.00 69.56 96 GLN A C 1
ATOM 749 O O . GLN A 1 96 ? 6.609 4.525 -33.049 1.00 69.56 96 GLN A O 1
ATOM 754 N N . HIS A 1 97 ? 8.567 3.951 -32.128 1.00 71.12 97 HIS A N 1
ATOM 755 C CA . HIS A 1 97 ? 8.222 4.403 -30.780 1.00 71.12 97 HIS A CA 1
ATOM 756 C C . HIS A 1 97 ? 8.268 5.930 -30.661 1.00 71.12 97 HIS A C 1
ATOM 758 O O . HIS A 1 97 ? 7.438 6.510 -29.966 1.00 71.12 97 HIS A O 1
ATOM 764 N N . ALA A 1 98 ? 9.255 6.576 -31.290 1.00 70.19 98 ALA A N 1
ATOM 765 C CA . ALA A 1 98 ? 9.390 8.03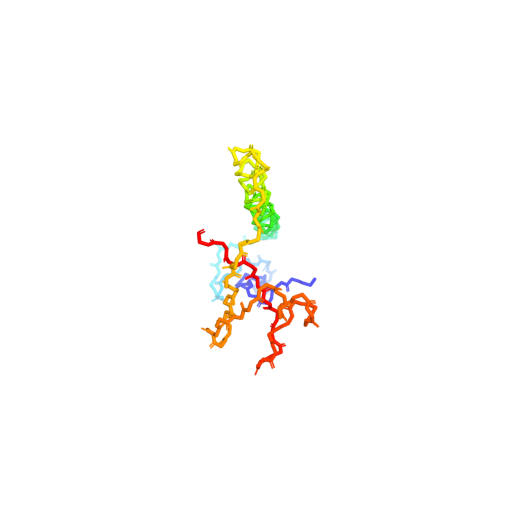0 -31.288 1.00 70.19 98 ALA A CA 1
ATOM 766 C C . ALA A 1 98 ? 8.246 8.704 -32.060 1.00 70.19 98 ALA A C 1
ATOM 768 O O . ALA A 1 98 ? 7.652 9.643 -31.547 1.00 70.19 98 ALA A O 1
ATOM 769 N N . ASP A 1 99 ? 7.886 8.174 -33.232 1.00 76.44 99 ASP A N 1
ATOM 770 C CA . ASP A 1 99 ? 6.782 8.682 -34.059 1.00 76.44 99 ASP A CA 1
ATOM 771 C C . ASP A 1 99 ? 5.401 8.463 -33.409 1.00 76.44 99 ASP A C 1
ATOM 773 O O . ASP A 1 99 ? 4.432 9.123 -33.774 1.00 76.44 99 ASP A O 1
ATOM 777 N N . ALA A 1 100 ? 5.304 7.526 -32.458 1.00 68.81 100 ALA A N 1
ATOM 778 C CA . ALA A 1 100 ? 4.085 7.198 -31.722 1.00 68.81 100 ALA A CA 1
ATOM 779 C C . ALA A 1 100 ? 4.063 7.780 -30.294 1.00 68.81 100 ALA A C 1
ATOM 781 O O . ALA A 1 100 ? 3.321 7.276 -29.455 1.00 68.81 100 ALA A O 1
ATOM 782 N N . ASP A 1 101 ? 4.900 8.778 -29.982 1.00 79.06 101 ASP A N 1
ATOM 783 C CA . ASP A 1 101 ? 4.979 9.440 -28.665 1.00 79.06 101 ASP A CA 1
ATOM 784 C C . ASP A 1 101 ? 5.118 8.469 -27.468 1.00 79.06 101 ASP A C 1
ATOM 786 O O . ASP A 1 101 ? 4.663 8.732 -26.355 1.00 79.06 101 ASP A O 1
ATOM 790 N N . GLY A 1 102 ? 5.761 7.316 -27.678 1.00 72.19 102 GLY A N 1
ATOM 791 C CA . GLY A 1 102 ? 5.936 6.278 -26.656 1.00 72.19 102 GLY A CA 1
ATOM 792 C C . GLY A 1 102 ? 4.777 5.293 -26.487 1.00 72.19 102 GLY A C 1
ATOM 793 O O . GLY A 1 102 ? 4.834 4.415 -25.618 1.00 72.19 102 GLY A O 1
ATOM 794 N N . PHE A 1 103 ? 3.765 5.366 -27.350 1.00 74.88 103 PHE A N 1
ATOM 795 C CA . PHE A 1 103 ? 2.670 4.403 -27.413 1.00 74.88 103 PHE A CA 1
ATOM 796 C C . PHE A 1 103 ? 2.974 3.239 -28.356 1.00 74.88 103 PHE A C 1
ATOM 798 O O . PHE A 1 103 ? 3.677 3.356 -29.362 1.00 74.88 103 PHE A O 1
ATOM 805 N N . CYS A 1 104 ? 2.425 2.068 -28.035 1.00 78.69 104 CYS A N 1
ATOM 806 C CA . CYS A 1 104 ? 2.434 0.943 -28.959 1.00 78.69 104 CYS A CA 1
ATOM 807 C C . CYS A 1 104 ? 1.405 1.155 -30.079 1.00 78.69 104 CYS A C 1
ATOM 809 O O . CYS A 1 104 ? 0.211 1.158 -29.785 1.00 78.69 104 CYS A O 1
ATOM 811 N N . PRO A 1 105 ? 1.802 1.169 -31.365 1.00 73.00 105 PRO A N 1
ATOM 812 C CA . PRO A 1 105 ? 0.870 1.401 -32.475 1.00 73.00 105 PRO A CA 1
ATOM 813 C C . PRO A 1 105 ? -0.146 0.263 -32.682 1.00 73.00 105 PRO A C 1
ATOM 815 O O . PRO A 1 105 ? -1.052 0.378 -33.500 1.00 73.00 105 PRO A O 1
ATOM 818 N N . TYR A 1 106 ? 0.009 -0.861 -31.973 1.00 76.56 106 TYR A N 1
ATOM 819 C CA . TYR A 1 106 ? -0.862 -2.031 -32.101 1.00 76.56 106 TYR A CA 1
ATOM 820 C C . TYR A 1 106 ? -1.877 -2.178 -30.969 1.00 76.56 106 TYR A C 1
ATOM 822 O O . TYR A 1 106 ? -2.867 -2.883 -31.142 1.00 76.56 106 TYR A O 1
ATOM 830 N N . CYS A 1 107 ? -1.609 -1.596 -29.800 1.00 78.56 107 CYS A N 1
ATOM 831 C CA . CYS A 1 107 ? -2.462 -1.777 -28.625 1.00 78.56 107 CYS A CA 1
ATOM 832 C C . CYS A 1 107 ? -2.621 -0.521 -27.765 1.00 78.56 107 CYS A C 1
ATOM 834 O O . CYS A 1 107 ? -3.2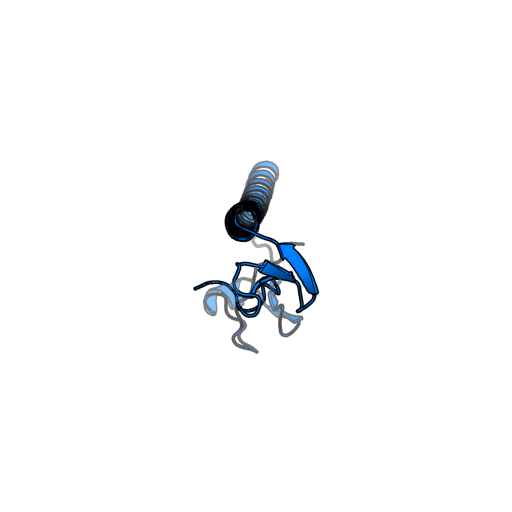46 -0.610 -26.717 1.00 78.56 107 CYS A O 1
ATOM 836 N N . ASP A 1 108 ? -2.040 0.606 -28.185 1.00 71.75 108 ASP A N 1
ATOM 837 C CA . ASP A 1 108 ? -2.198 1.930 -27.576 1.00 71.75 108 ASP A CA 1
ATOM 838 C C . ASP A 1 108 ? -1.837 1.992 -26.079 1.00 71.75 108 ASP A C 1
ATOM 840 O O . ASP A 1 108 ? -2.405 2.738 -25.286 1.00 71.75 108 ASP A O 1
ATOM 844 N N . VAL A 1 109 ? -0.872 1.160 -25.671 1.00 73.44 109 VAL A N 1
ATOM 845 C CA . VAL A 1 109 ? -0.348 1.128 -24.299 1.00 73.44 109 VAL A CA 1
ATOM 846 C C . VAL A 1 109 ? 1.042 1.749 -24.262 1.00 73.44 109 VAL A C 1
ATOM 848 O O . VAL A 1 109 ? 1.854 1.509 -25.162 1.00 73.44 109 VAL A O 1
ATOM 851 N N . TRP A 1 110 ? 1.317 2.496 -23.192 1.00 69.75 110 TRP A N 1
ATOM 852 C CA . TRP A 1 110 ? 2.630 3.054 -22.876 1.00 69.75 110 TRP A CA 1
ATOM 853 C C . TRP A 1 110 ? 3.715 1.978 -22.861 1.00 69.75 110 TRP A C 1
ATOM 855 O O . TRP A 1 110 ? 3.591 0.956 -22.178 1.00 69.75 110 TRP A O 1
ATOM 865 N N . MET A 1 111 ? 4.797 2.211 -23.600 1.00 66.19 111 MET A N 1
ATOM 866 C CA . MET A 1 111 ? 5.943 1.310 -23.613 1.00 66.19 111 MET A CA 1
ATOM 867 C C . MET A 1 111 ? 7.086 1.861 -22.774 1.00 66.19 111 MET A C 1
ATOM 869 O O . MET A 1 111 ? 7.465 3.024 -22.862 1.00 66.19 111 MET A O 1
ATOM 873 N N . ILE A 1 112 ? 7.662 0.980 -21.961 1.00 58.28 112 ILE A N 1
ATOM 874 C CA . ILE A 1 112 ? 8.866 1.255 -21.183 1.00 58.28 112 ILE A CA 1
ATOM 875 C C . ILE A 1 112 ? 10.035 0.658 -21.964 1.00 58.28 112 ILE A C 1
ATOM 877 O O . ILE A 1 112 ? 9.994 -0.505 -22.371 1.00 58.28 112 ILE A O 1
ATOM 881 N N . ARG A 1 113 ? 11.077 1.454 -22.208 1.00 53.56 113 ARG A N 1
ATOM 882 C CA . ARG A 1 113 ? 12.262 1.031 -22.962 1.00 53.56 113 ARG A CA 1
ATOM 883 C C . ARG A 1 113 ? 13.014 -0.053 -22.181 1.00 53.56 113 ARG A C 1
ATOM 885 O O . ARG A 1 113 ? 13.723 0.251 -21.228 1.00 53.56 113 ARG A O 1
ATOM 892 N N . VAL A 1 114 ? 12.879 -1.314 -22.589 1.00 48.94 114 VAL A N 1
ATOM 893 C CA . VAL A 1 114 ? 13.640 -2.430 -22.007 1.00 48.94 114 VAL A CA 1
ATOM 894 C C . VAL A 1 114 ? 14.987 -2.523 -22.727 1.00 48.94 114 VAL A C 1
ATOM 896 O O . VAL A 1 114 ? 15.040 -2.936 -23.883 1.00 48.94 114 VAL A O 1
ATOM 899 N N . GLN A 1 115 ? 16.078 -2.109 -22.080 1.00 43.53 115 GLN A N 1
ATOM 900 C CA . GLN A 1 115 ? 17.426 -2.391 -22.586 1.00 43.53 115 GLN A CA 1
ATOM 901 C C . GLN A 1 115 ? 17.825 -3.818 -22.183 1.00 43.53 115 GLN A C 1
ATOM 903 O O . GLN A 1 115 ? 17.789 -4.138 -20.996 1.00 43.53 115 GLN A O 1
ATOM 908 N N . LYS A 1 116 ? 18.180 -4.665 -23.159 1.00 43.50 116 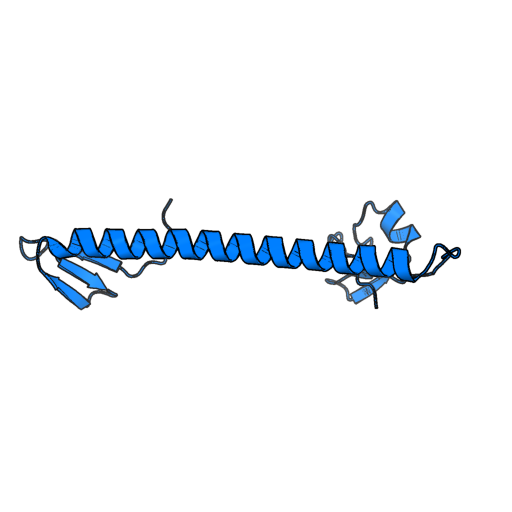LYS A N 1
ATOM 909 C CA . LYS A 1 116 ? 18.919 -5.913 -22.908 1.00 43.50 116 LYS A CA 1
ATOM 910 C C . LYS A 1 116 ? 20.405 -5.627 -22.697 1.00 43.50 116 LYS A C 1
ATOM 912 O O . LYS A 1 116 ? 20.914 -4.646 -23.288 1.00 43.50 116 LYS A O 1
#

Secondary structure (DSSP, 8-state):
---TT--EEEE-TTSS-EEEETTEEEEESTHHHHHHHHHHHHHHHHHHHHHHHHHHHHHHHHHHHHHHHHHTTT-------PEEPTTT--EE-HHHHHHTTTB-TTT--BPP----

Sequence (116 aa):
MLSKDNDWNIDTSAGVPILVYKNCSVIESEQAEYILQLINNEVEIAAELLSLREQLACRDAMLFTAAKQIALGTEDVNSKVDITCHSCRRFITHQQHADADGFCPYCDVWMIRVQK

Organism: NCBI:txid367190

pLDDT: mean 71.77, std 11.91, range [34.84, 90.12]